Protein AF-A0A7R9DSN2-F1 (afdb_monomer_lite)

Secondary structure (DSSP, 8-state):
-B--PPPTTS-EEEEEE------------SS--SEE--SSSEEEEES--TT---EE-S--TT--EEEE--GGGT----EEEEE---TT-TTSTT-SS--------EEEEPPPPTT------SSS----TTGGGPPPTTEEEEE-SSS-----TTBTBPEETT---EEEEPPPTT-S--

InterPro domains:
  IPR058698 CUB domain, metazoa [PF26080] (136-178)

Radius of gyration: 19.01 Å; chains: 1; bounding box: 57×42×49 Å

Organism: Timema poppense (NCBI:txid170557)

Sequence (178 aa):
MALWTPSPGSGECQRRHPTISAPSTLDDAEYTPISAECQADKFTVGSAMSRGTLALCGVNTGQHMYVPVNSTMGVSSISLNLQLGDASDATYLGGASGASWRIKITQLECGVERNYTLLPSPGGNLNYRDTDKIAPPGCVQYYSSRHGTYSSFNYGGLYLSDLDYAICFKRDPDACSI

Foldseek 3Di:
DDWDFDDPPFQFWKKKKQFWAAADDDDDDDDPPLADEDDFWWKWKPDFAPQDIDIAHAGQGRFMWMGTADVVVVRRTMDIDTGHGDLPPPVPPCNDDDTDTDIDMDTQHDDPPPPDPDDDDPDDDPPRVCNLVDDPPQATAEAEDPDDDDDAGNPVDRHHPPDDGDYYYDDDPPDPDD

pLDDT: mean 70.12, std 18.16, range [26.89, 93.38]

Structure (mmCIF, N/CA/C/O backbone):
data_AF-A0A7R9DSN2-F1
#
_entry.id   AF-A0A7R9DSN2-F1
#
loop_
_atom_site.group_PDB
_atom_site.id
_atom_site.type_symbol
_atom_site.label_atom_id
_atom_site.label_alt_id
_atom_site.label_comp_id
_atom_site.label_asym_id
_atom_site.label_entity_id
_atom_site.label_seq_id
_atom_site.pdbx_PDB_ins_code
_atom_site.Cartn_x
_atom_site.Cartn_y
_atom_site.Cartn_z
_atom_site.occupancy
_atom_site.B_iso_or_equiv
_atom_site.auth_seq_id
_atom_site.auth_comp_id
_atom_site.auth_asym_id
_atom_site.auth_atom_id
_atom_site.pdbx_PDB_model_num
ATOM 1 N N . MET A 1 1 ? 1.476 15.937 -8.585 1.00 26.89 1 MET A N 1
ATOM 2 C CA . MET A 1 1 ? 1.112 16.035 -7.154 1.00 26.89 1 MET A CA 1
ATOM 3 C C . MET A 1 1 ? -0.406 16.080 -7.068 1.00 26.89 1 MET A C 1
ATOM 5 O O . MET A 1 1 ? -0.989 17.064 -7.496 1.00 26.89 1 MET A O 1
ATOM 9 N N . ALA A 1 2 ? -1.048 14.996 -6.633 1.00 32.25 2 ALA A N 1
ATOM 10 C CA . ALA A 1 2 ? -2.494 14.971 -6.421 1.00 32.25 2 ALA A CA 1
ATOM 11 C C . ALA A 1 2 ? -2.747 15.162 -4.922 1.00 32.25 2 ALA A C 1
ATOM 13 O O . ALA A 1 2 ? -2.486 14.261 -4.130 1.00 32.25 2 ALA A O 1
ATOM 14 N N . LEU A 1 3 ? -3.172 16.362 -4.534 1.00 31.58 3 LEU A N 1
ATOM 15 C CA . LEU A 1 3 ? -3.586 16.670 -3.168 1.00 31.58 3 LEU A CA 1
ATOM 16 C C . LEU A 1 3 ? -5.086 16.410 -3.077 1.00 31.58 3 LEU A C 1
ATOM 18 O O . LEU A 1 3 ? -5.858 16.987 -3.839 1.00 31.58 3 LEU A O 1
ATOM 22 N N . TRP A 1 4 ? -5.497 15.529 -2.170 1.00 43.34 4 TRP A N 1
ATOM 23 C CA . TRP A 1 4 ? -6.909 15.309 -1.877 1.00 43.34 4 TRP A CA 1
ATOM 24 C C . TRP A 1 4 ? -7.197 15.726 -0.440 1.00 43.34 4 TRP A C 1
ATOM 26 O O . TRP A 1 4 ? -6.533 15.267 0.491 1.00 43.34 4 TRP A O 1
ATOM 36 N N . THR A 1 5 ? -8.185 16.597 -0.273 1.00 41.03 5 THR A N 1
ATOM 37 C CA . THR A 1 5 ? -8.634 17.113 1.021 1.00 41.03 5 THR A CA 1
ATOM 38 C C . THR A 1 5 ? -9.808 16.277 1.537 1.00 41.03 5 THR A C 1
ATOM 40 O O . THR A 1 5 ? -10.766 16.092 0.783 1.00 41.03 5 THR A O 1
ATOM 43 N N . PRO A 1 6 ? -9.777 15.788 2.788 1.00 42.34 6 PRO A N 1
ATOM 44 C CA . PRO A 1 6 ? -10.899 15.072 3.386 1.00 42.34 6 PRO A CA 1
ATOM 45 C C . PRO A 1 6 ? -12.109 15.977 3.574 1.00 42.34 6 PRO A C 1
ATOM 47 O O . PRO A 1 6 ? -11.986 17.201 3.687 1.00 42.34 6 PRO A O 1
ATOM 50 N N . SER A 1 7 ? -13.287 15.356 3.629 1.00 42.56 7 SER A N 1
ATOM 51 C CA . SER A 1 7 ? -14.505 16.063 4.007 1.00 42.56 7 SER A CA 1
ATOM 52 C C . SER A 1 7 ? -14.420 16.426 5.498 1.00 42.56 7 SER A C 1
ATOM 54 O O . SER A 1 7 ? -14.083 15.561 6.312 1.00 42.56 7 SER A O 1
ATOM 56 N N . PRO A 1 8 ? -14.678 17.680 5.903 1.00 39.44 8 PRO A N 1
ATOM 57 C CA . PRO A 1 8 ? -14.680 18.029 7.316 1.00 39.44 8 PRO A CA 1
ATOM 58 C C . PRO A 1 8 ? -15.868 17.333 7.997 1.00 39.44 8 PRO A C 1
ATOM 60 O O . PRO A 1 8 ? -17.016 17.660 7.707 1.00 39.44 8 PRO A O 1
ATOM 63 N N . GLY A 1 9 ? -15.600 16.381 8.897 1.00 49.41 9 GLY A N 1
ATOM 64 C CA . GLY A 1 9 ? -16.621 15.750 9.748 1.00 49.41 9 GLY A CA 1
ATOM 65 C C . GLY A 1 9 ? -16.778 14.229 9.628 1.00 49.41 9 GLY A C 1
ATOM 66 O O . GLY A 1 9 ? -17.528 13.656 10.415 1.00 49.41 9 GLY A O 1
ATOM 67 N N . SER A 1 10 ? -16.074 13.553 8.715 1.00 50.06 10 SER A N 1
ATOM 68 C CA . SER A 1 10 ? -16.039 12.084 8.643 1.00 50.06 10 SER A CA 1
ATOM 69 C C . SER A 1 10 ? -14.884 11.525 9.486 1.00 50.06 10 SER A C 1
ATOM 71 O O . SER A 1 10 ? -13.738 11.941 9.361 1.00 50.06 10 SER A O 1
ATOM 73 N N . GLY A 1 11 ? -15.169 10.574 10.375 1.00 53.66 11 GLY A N 1
ATOM 74 C CA . GLY A 1 11 ? -14.214 9.981 11.324 1.00 53.66 11 GLY A CA 1
ATOM 75 C C . GLY A 1 11 ? -13.201 8.972 10.753 1.00 53.66 11 GLY A C 1
ATOM 76 O O . GLY A 1 11 ? -12.820 8.057 11.453 1.00 53.66 11 GLY A O 1
ATOM 77 N N . GLU A 1 12 ? -12.822 9.035 9.484 1.00 49.53 12 GLU A N 1
ATOM 78 C CA . GLU A 1 12 ? -11.420 9.173 9.053 1.00 49.53 12 GLU A CA 1
ATOM 79 C C . GLU A 1 12 ? -10.225 8.383 9.671 1.00 49.53 12 GLU A C 1
ATOM 81 O O . GLU A 1 12 ? -9.279 9.103 9.986 1.00 49.53 12 GLU A O 1
ATOM 86 N N . CYS A 1 13 ? -10.127 7.036 9.819 1.00 51.78 13 CYS A N 1
ATOM 87 C CA . CYS A 1 13 ? -8.849 6.408 10.301 1.00 51.78 13 CYS A CA 1
ATOM 88 C C . CYS A 1 13 ? -8.024 5.538 9.368 1.00 51.78 13 CYS A C 1
ATOM 90 O O . CYS A 1 13 ? -6.870 5.249 9.698 1.00 51.78 13 CYS A O 1
ATOM 92 N N . GLN A 1 14 ? -8.532 5.068 8.239 1.00 41.31 14 GLN A N 1
ATOM 93 C CA . GLN A 1 14 ? -7.710 4.215 7.389 1.00 41.31 14 GLN A CA 1
ATOM 94 C C . GLN A 1 14 ? -8.072 4.366 5.924 1.00 41.31 14 GLN A C 1
ATOM 96 O O . GLN A 1 14 ? -9.215 4.629 5.568 1.00 41.31 14 GLN A O 1
ATOM 101 N N . ARG A 1 15 ? -7.092 4.195 5.040 1.00 52.25 15 ARG A N 1
ATOM 102 C CA . ARG A 1 15 ? -7.341 4.086 3.601 1.00 52.25 15 ARG A CA 1
ATOM 103 C C . ARG A 1 15 ? -6.869 2.751 3.087 1.00 52.25 15 ARG A C 1
ATOM 105 O O . ARG A 1 15 ? -5.736 2.362 3.346 1.00 52.25 15 ARG A O 1
ATOM 112 N N . ARG A 1 16 ? -7.730 2.080 2.326 1.00 44.69 16 ARG A N 1
ATOM 113 C CA . ARG A 1 16 ? -7.395 0.866 1.584 1.00 44.69 16 ARG A CA 1
ATOM 114 C C . ARG A 1 16 ? -7.162 1.229 0.121 1.00 44.69 16 ARG A C 1
ATOM 116 O O . ARG A 1 16 ? -8.068 1.747 -0.533 1.00 44.69 16 ARG A O 1
ATOM 123 N N . HIS A 1 17 ? -5.981 0.920 -0.402 1.00 50.56 17 HIS A N 1
ATOM 124 C CA . HIS A 1 17 ? -5.638 1.066 -1.819 1.00 50.56 17 HIS A CA 1
ATOM 125 C C . HIS A 1 17 ? -5.730 -0.293 -2.515 1.00 50.56 17 HIS A C 1
ATOM 127 O O . HIS A 1 17 ? -4.832 -1.089 -2.313 1.00 50.56 17 HIS A O 1
ATOM 133 N N . PRO A 1 18 ? -6.775 -0.618 -3.294 1.00 42.44 18 PRO A N 1
ATOM 134 C CA . PRO A 1 18 ? -7.039 -1.978 -3.773 1.00 42.44 18 PRO A CA 1
ATOM 135 C C . PRO A 1 18 ? -6.195 -2.466 -4.954 1.00 42.44 18 PRO A C 1
ATOM 137 O O . PRO A 1 18 ? -6.431 -3.582 -5.411 1.00 42.44 18 PRO A O 1
ATOM 140 N N . THR A 1 19 ? -5.320 -1.646 -5.539 1.00 40.47 19 THR A N 1
ATOM 141 C CA . THR A 1 19 ? -4.503 -2.057 -6.691 1.00 40.47 19 THR A CA 1
ATOM 142 C C . THR A 1 19 ? -3.313 -1.108 -6.823 1.00 40.47 19 THR A C 1
ATOM 144 O O . THR A 1 19 ? -3.495 0.107 -6.872 1.00 40.47 19 THR A O 1
ATOM 147 N N . ILE A 1 20 ? -2.101 -1.654 -6.853 1.00 44.44 20 ILE A N 1
ATOM 148 C CA . ILE A 1 20 ? -0.861 -0.930 -7.157 1.00 44.44 20 ILE A CA 1
ATOM 149 C C . ILE A 1 20 ? -0.240 -1.699 -8.313 1.00 44.44 20 ILE A C 1
ATOM 151 O O . ILE A 1 20 ? -0.175 -2.909 -8.251 1.00 44.44 20 ILE A O 1
ATOM 155 N N . SER A 1 21 ? 0.165 -1.072 -9.401 1.00 37.66 21 SER A N 1
ATOM 156 C CA . SER A 1 21 ? 0.876 -1.766 -10.477 1.00 37.66 21 SER A CA 1
ATOM 157 C C . SER A 1 21 ? 2.017 -0.867 -10.902 1.00 37.66 21 SER A C 1
ATOM 159 O O . SER A 1 21 ? 1.765 0.285 -11.237 1.00 37.66 21 SER A O 1
ATOM 161 N N . ALA A 1 22 ? 3.245 -1.369 -10.837 1.00 42.97 22 ALA A N 1
ATOM 162 C CA . ALA A 1 22 ? 4.433 -0.699 -11.343 1.00 42.97 22 ALA A CA 1
ATOM 163 C 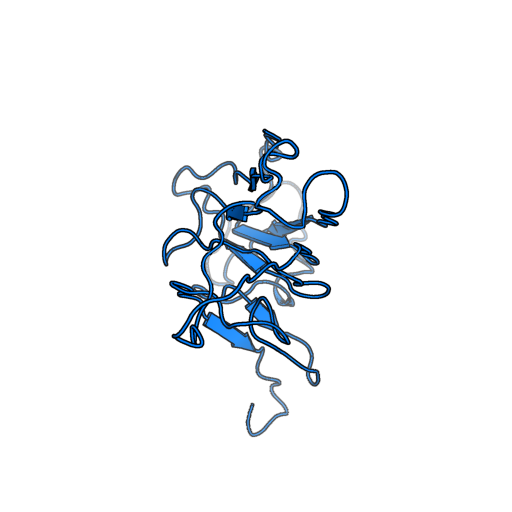C . ALA A 1 22 ? 5.189 -1.673 -12.278 1.00 42.97 22 ALA A C 1
ATOM 165 O O . ALA A 1 22 ? 4.840 -2.855 -12.343 1.00 42.97 22 ALA A O 1
ATOM 166 N N . PRO A 1 23 ? 6.170 -1.215 -13.062 1.00 38.81 23 PRO A N 1
ATOM 167 C CA . PRO A 1 23 ? 7.000 -2.088 -13.891 1.00 38.81 23 PRO A CA 1
ATOM 168 C C . PRO A 1 23 ? 8.326 -2.445 -13.199 1.00 38.81 23 PRO A C 1
ATOM 170 O O . PRO A 1 23 ? 8.755 -1.768 -12.263 1.00 38.81 23 PRO A O 1
ATOM 173 N N . SER A 1 24 ? 8.949 -3.544 -13.631 1.00 46.78 24 SER A N 1
ATOM 174 C CA . SER A 1 24 ? 10.233 -4.058 -13.129 1.00 46.78 24 SER A CA 1
ATOM 175 C C . SER A 1 24 ? 11.304 -3.993 -14.219 1.00 46.78 24 SER A C 1
ATOM 177 O O . SER A 1 24 ? 11.036 -4.454 -15.327 1.00 46.78 24 SER A O 1
ATOM 179 N N . THR A 1 25 ? 12.515 -3.528 -13.898 1.00 50.28 25 THR A N 1
ATOM 180 C CA . THR A 1 25 ? 13.714 -3.700 -14.743 1.00 50.28 25 THR A CA 1
ATOM 181 C C . THR A 1 25 ? 14.914 -4.088 -13.883 1.00 50.28 25 THR A C 1
ATOM 183 O O . THR A 1 25 ? 15.130 -3.494 -12.828 1.00 50.28 25 THR A O 1
ATOM 186 N N . LEU A 1 26 ? 15.687 -5.073 -14.340 1.00 50.97 26 LEU A N 1
ATOM 187 C CA . LEU A 1 26 ? 17.001 -5.437 -13.809 1.00 50.97 26 LEU A CA 1
ATOM 188 C C . LEU A 1 26 ? 17.907 -5.712 -15.006 1.00 50.97 26 LEU A C 1
ATOM 190 O O . LEU A 1 26 ? 17.553 -6.564 -15.816 1.00 50.97 26 LEU A O 1
ATOM 194 N N . ASP A 1 27 ? 19.031 -5.000 -15.086 1.00 51.19 27 ASP A N 1
ATOM 195 C CA . ASP A 1 27 ? 20.097 -5.233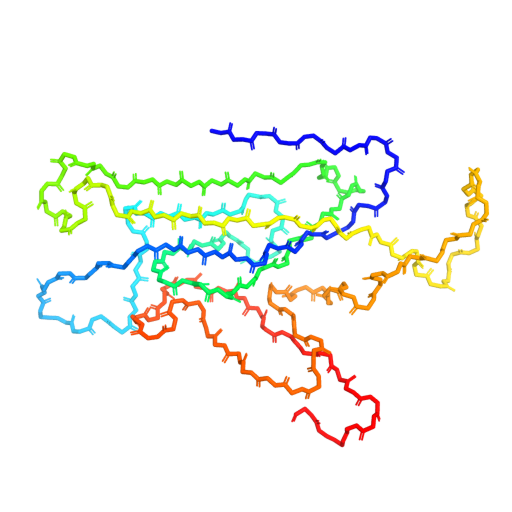 -16.064 1.00 51.19 27 ASP A CA 1
ATOM 196 C C . ASP A 1 27 ? 21.389 -5.699 -15.370 1.00 51.19 27 ASP A C 1
ATOM 198 O O . ASP A 1 27 ? 21.622 -5.448 -14.184 1.00 51.19 27 ASP A O 1
ATOM 202 N N . ASP A 1 28 ? 22.180 -6.436 -16.147 1.00 60.03 28 ASP A N 1
ATOM 203 C CA . ASP A 1 28 ? 23.251 -7.366 -15.786 1.00 60.03 28 ASP A CA 1
ATOM 204 C C . ASP A 1 28 ? 24.553 -6.755 -15.222 1.00 60.03 28 ASP A C 1
ATOM 206 O O . ASP A 1 28 ? 25.105 -5.821 -15.800 1.00 60.03 28 ASP A O 1
ATOM 210 N N . ALA A 1 29 ? 25.115 -7.385 -14.173 1.00 43.25 29 ALA A N 1
ATOM 211 C CA . ALA A 1 29 ? 26.522 -7.834 -14.080 1.00 43.25 29 ALA A CA 1
ATOM 212 C C . ALA A 1 29 ? 26.839 -8.474 -12.703 1.00 43.25 29 ALA A C 1
ATOM 214 O O . ALA A 1 29 ? 26.720 -7.839 -11.662 1.00 43.25 29 ALA A O 1
ATOM 215 N N . GLU A 1 30 ? 27.279 -9.738 -12.719 1.00 52.94 30 GLU A N 1
ATOM 216 C CA . GLU A 1 30 ? 28.183 -10.393 -11.744 1.00 52.94 30 GLU A CA 1
ATOM 217 C C . GLU A 1 30 ? 27.946 -10.198 -10.226 1.00 52.94 30 GLU A C 1
ATOM 219 O O . GLU A 1 30 ? 28.866 -10.141 -9.419 1.00 52.94 30 GLU A O 1
ATOM 224 N N . TYR A 1 31 ? 26.684 -10.183 -9.820 1.00 46.25 31 TYR A N 1
ATOM 225 C CA . TYR A 1 31 ? 26.170 -10.621 -8.520 1.00 46.25 31 TYR A CA 1
ATOM 226 C C . TYR A 1 31 ? 24.674 -10.751 -8.760 1.00 46.25 31 TYR A C 1
ATOM 228 O O . TYR A 1 31 ? 24.058 -9.748 -9.091 1.00 46.25 31 TYR A O 1
ATOM 236 N N . THR A 1 32 ? 24.070 -11.942 -8.692 1.00 52.78 32 THR A N 1
ATOM 237 C CA . THR A 1 32 ? 22.602 -12.022 -8.783 1.00 52.78 32 THR A CA 1
ATOM 238 C C . THR A 1 32 ? 22.055 -11.293 -7.561 1.00 52.78 32 THR A C 1
ATOM 240 O O . THR A 1 32 ? 22.182 -11.835 -6.455 1.00 52.78 32 THR A O 1
ATOM 243 N N . PRO A 1 33 ? 21.519 -10.070 -7.698 1.00 57.97 33 PRO A N 1
ATOM 244 C CA . PRO A 1 33 ? 21.097 -9.340 -6.529 1.00 57.97 33 PRO A CA 1
ATOM 245 C C . PRO A 1 33 ? 19.892 -10.093 -5.973 1.00 57.97 33 PRO A C 1
ATOM 247 O O . PRO A 1 33 ? 18.920 -10.362 -6.673 1.00 57.97 33 PRO A O 1
ATOM 250 N N . ILE A 1 34 ? 19.988 -10.523 -4.718 1.00 65.31 34 ILE A N 1
ATOM 251 C CA . ILE A 1 34 ? 18.889 -11.223 -4.040 1.00 65.31 34 ILE A CA 1
ATOM 252 C C . ILE A 1 34 ? 17.729 -10.270 -3.716 1.00 65.31 34 ILE A C 1
ATOM 254 O O . ILE A 1 34 ? 16.642 -10.726 -3.357 1.00 65.31 34 ILE A O 1
ATOM 258 N N . SER A 1 35 ? 17.953 -8.958 -3.863 1.00 72.25 35 SER A N 1
ATOM 259 C CA . SER A 1 35 ? 16.950 -7.915 -3.704 1.00 72.25 35 SER A CA 1
ATOM 260 C C . SER A 1 35 ? 17.130 -6.754 -4.691 1.00 72.25 35 SER A C 1
ATOM 262 O O . SER A 1 35 ? 18.224 -6.511 -5.189 1.00 72.25 35 SER A O 1
ATOM 264 N N . ALA A 1 36 ? 16.043 -6.042 -4.987 1.00 80.81 36 ALA A N 1
ATOM 265 C CA . ALA A 1 36 ? 15.989 -4.923 -5.922 1.00 80.81 36 ALA A CA 1
ATOM 266 C C . ALA A 1 36 ? 15.588 -3.616 -5.227 1.00 80.81 36 ALA A C 1
ATOM 268 O O . ALA A 1 36 ? 14.764 -3.608 -4.316 1.00 80.81 36 ALA A O 1
ATOM 269 N N . GLU A 1 37 ? 16.110 -2.491 -5.707 1.00 84.00 37 GLU A N 1
ATOM 270 C CA . GLU A 1 37 ? 15.722 -1.154 -5.255 1.00 84.00 37 GLU A CA 1
ATOM 271 C C . GLU A 1 37 ? 14.993 -0.389 -6.362 1.00 84.00 37 GLU A C 1
ATOM 273 O O . GLU A 1 37 ? 15.310 -0.506 -7.544 1.00 84.00 37 GLU A O 1
ATOM 278 N N . CYS A 1 38 ? 14.020 0.435 -5.977 1.00 84.00 38 CYS A N 1
ATOM 279 C CA . CYS A 1 38 ? 13.243 1.236 -6.920 1.00 84.00 38 CYS A CA 1
ATOM 280 C C . CYS A 1 38 ? 13.989 2.528 -7.284 1.00 84.00 38 CYS A C 1
ATOM 282 O O . CYS A 1 38 ? 13.852 3.533 -6.580 1.00 84.00 38 CYS A O 1
ATOM 284 N N . GLN A 1 39 ? 14.776 2.485 -8.362 1.00 80.94 39 GLN A N 1
ATOM 285 C CA . GLN A 1 39 ? 15.641 3.593 -8.798 1.00 80.94 39 GLN A CA 1
ATOM 286 C C . GLN A 1 39 ? 14.957 4.571 -9.777 1.00 80.94 39 GLN A C 1
ATOM 288 O O . GLN A 1 39 ? 15.127 5.780 -9.643 1.00 80.94 39 GLN A O 1
ATOM 293 N N . ALA A 1 40 ? 14.136 4.075 -10.712 1.00 77.75 40 ALA A N 1
ATOM 294 C CA . ALA A 1 40 ? 13.379 4.906 -11.660 1.00 77.75 40 ALA A CA 1
ATOM 295 C C . ALA A 1 40 ? 11.912 5.064 -11.259 1.00 77.75 40 ALA A C 1
ATOM 297 O O . ALA A 1 40 ? 11.512 6.077 -10.684 1.00 77.75 40 ALA A O 1
ATOM 298 N N . ASP A 1 41 ? 11.108 4.046 -11.572 1.00 81.38 41 ASP A N 1
ATOM 299 C CA . ASP A 1 41 ? 9.683 4.052 -11.291 1.00 81.38 41 ASP A CA 1
ATOM 300 C C . ASP A 1 41 ? 9.468 3.696 -9.828 1.00 81.38 41 ASP A C 1
ATOM 302 O O . ASP A 1 41 ? 9.872 2.627 -9.372 1.00 81.38 41 ASP A O 1
ATOM 306 N N . LYS A 1 42 ? 8.841 4.594 -9.073 1.00 84.19 42 LYS A N 1
ATOM 307 C CA . LYS A 1 42 ? 8.695 4.448 -7.627 1.00 84.19 42 LYS A CA 1
ATOM 308 C C . LYS A 1 42 ? 7.375 5.025 -7.153 1.00 84.19 42 LYS A C 1
ATOM 310 O O . LYS A 1 42 ? 7.063 6.192 -7.362 1.00 84.19 42 LYS A O 1
ATOM 315 N N . PHE A 1 43 ? 6.612 4.201 -6.450 1.00 88.50 43 PHE A N 1
ATOM 316 C CA . PHE A 1 43 ? 5.432 4.612 -5.710 1.00 88.50 43 PHE A CA 1
ATOM 317 C C . PHE A 1 43 ? 5.736 4.663 -4.222 1.00 88.50 43 PHE A C 1
ATOM 319 O O . PHE A 1 43 ? 6.229 3.696 -3.645 1.00 88.50 43 PHE A O 1
ATOM 326 N N . THR A 1 44 ? 5.426 5.792 -3.595 1.00 88.81 44 THR A N 1
ATOM 327 C CA . THR A 1 44 ? 5.563 5.989 -2.152 1.00 88.81 44 THR A CA 1
ATOM 328 C C . THR A 1 44 ? 4.326 6.659 -1.574 1.00 88.81 44 THR A C 1
ATOM 330 O O . THR A 1 44 ? 3.629 7.431 -2.241 1.00 88.81 44 THR A O 1
ATOM 333 N N . VAL A 1 45 ? 4.062 6.368 -0.302 1.00 84.75 45 VAL A N 1
ATOM 334 C CA . VAL A 1 45 ? 2.973 6.978 0.464 1.00 84.75 45 VAL A CA 1
ATOM 335 C C . VAL A 1 45 ? 3.554 7.793 1.612 1.00 84.75 45 VAL A C 1
ATOM 337 O O . VAL A 1 45 ? 4.295 7.276 2.445 1.00 84.75 45 VAL A O 1
ATOM 340 N N . GLY A 1 46 ? 3.230 9.082 1.640 1.00 71.88 46 GLY A N 1
ATOM 341 C CA . GLY A 1 46 ? 3.714 10.040 2.625 1.00 71.88 46 GLY A CA 1
ATOM 342 C C . GLY A 1 46 ? 2.922 10.041 3.937 1.00 71.88 46 GLY A C 1
ATOM 343 O O . GLY A 1 46 ? 1.709 9.838 3.948 1.00 71.88 46 GLY A O 1
ATOM 344 N N . SER A 1 47 ? 3.655 10.325 5.021 1.00 56.75 47 SER A N 1
ATOM 345 C CA . SER A 1 47 ? 3.210 10.807 6.345 1.00 56.75 47 SER A CA 1
ATOM 346 C C . SER A 1 47 ? 2.241 9.957 7.177 1.00 56.75 47 SER A C 1
ATOM 348 O O . SER A 1 47 ? 1.595 10.498 8.071 1.00 56.75 47 SER A O 1
ATOM 350 N N . ALA A 1 48 ? 2.146 8.648 6.947 1.00 53.50 48 ALA A N 1
ATOM 351 C CA . ALA A 1 48 ? 1.185 7.823 7.685 1.00 53.50 48 ALA A CA 1
ATOM 352 C C . ALA A 1 48 ? 1.662 6.415 8.070 1.00 53.50 48 ALA A C 1
ATOM 354 O O . ALA A 1 48 ? 1.005 5.748 8.858 1.00 53.50 48 ALA A O 1
ATOM 355 N N . MET A 1 49 ? 2.790 5.921 7.562 1.00 61.28 49 MET A N 1
ATOM 356 C CA . MET A 1 49 ? 3.240 4.568 7.902 1.00 61.28 49 MET A CA 1
ATOM 357 C C . MET A 1 49 ? 4.149 4.598 9.136 1.00 61.28 49 MET A C 1
ATOM 359 O O . MET A 1 49 ? 5.201 5.229 9.127 1.00 61.28 49 MET A O 1
ATOM 363 N N . SER A 1 50 ? 3.760 3.893 10.205 1.00 55.38 50 SER A N 1
ATOM 364 C CA . SER A 1 50 ? 4.519 3.825 11.469 1.00 55.38 50 SER A CA 1
ATOM 365 C C . SER A 1 50 ? 5.898 3.158 11.347 1.00 55.38 50 SER A C 1
ATOM 367 O O . SER A 1 50 ? 6.670 3.204 12.298 1.00 55.38 50 SER A O 1
ATOM 369 N N . ARG A 1 51 ? 6.197 2.527 10.204 1.00 64.50 51 ARG A N 1
ATOM 370 C CA . ARG A 1 51 ? 7.409 1.731 9.935 1.00 64.50 51 ARG A CA 1
ATOM 371 C C . ARG A 1 51 ? 8.313 2.330 8.844 1.00 64.50 51 ARG A C 1
ATOM 373 O O . ARG A 1 51 ? 9.172 1.649 8.307 1.00 64.50 51 ARG A O 1
ATOM 380 N N . GLY A 1 52 ? 8.135 3.615 8.520 1.00 65.69 52 GLY A N 1
ATOM 381 C CA . GLY A 1 52 ? 8.917 4.308 7.489 1.00 65.69 52 GLY A CA 1
ATOM 382 C C . GLY A 1 52 ? 8.225 4.366 6.124 1.00 65.69 52 GLY A C 1
ATOM 383 O O . GLY A 1 52 ? 7.046 4.041 5.988 1.00 65.69 52 GLY A O 1
ATOM 384 N N . THR A 1 53 ? 8.946 4.847 5.109 1.00 71.81 53 THR A N 1
ATOM 385 C CA . THR A 1 53 ? 8.409 5.034 3.752 1.00 71.81 53 THR A CA 1
ATOM 386 C C . THR A 1 53 ? 8.587 3.762 2.929 1.00 71.81 53 THR A C 1
ATOM 388 O O . THR A 1 53 ? 9.696 3.437 2.523 1.00 71.81 53 THR A O 1
ATOM 391 N N . LEU A 1 54 ? 7.483 3.083 2.620 1.00 83.31 54 LEU A N 1
ATOM 392 C CA . LEU A 1 54 ? 7.460 1.954 1.693 1.00 83.31 54 LEU A CA 1
ATOM 393 C C . LEU A 1 54 ? 7.606 2.453 0.248 1.00 83.31 54 LEU A C 1
ATOM 395 O O . LEU A 1 54 ? 6.748 3.193 -0.242 1.00 83.31 54 LEU A O 1
ATOM 399 N N . ALA A 1 55 ? 8.683 2.046 -0.423 1.00 87.81 55 ALA A N 1
ATOM 400 C CA . ALA A 1 55 ? 8.923 2.305 -1.837 1.00 87.81 55 ALA A CA 1
ATOM 401 C C . ALA A 1 55 ? 8.561 1.071 -2.665 1.00 87.81 55 ALA A C 1
ATOM 403 O O . ALA A 1 55 ? 9.146 0.009 -2.481 1.00 87.81 55 ALA A O 1
ATOM 404 N N . LEU A 1 56 ? 7.596 1.211 -3.571 1.00 89.56 56 LEU A N 1
ATOM 405 C CA . LEU A 1 56 ? 7.122 0.120 -4.415 1.00 89.56 56 LEU A CA 1
ATOM 406 C C . LEU A 1 56 ? 7.421 0.387 -5.888 1.00 89.56 56 LEU A C 1
ATOM 408 O O . LEU A 1 56 ? 7.151 1.466 -6.411 1.00 89.56 56 LEU A O 1
ATOM 412 N N . CYS A 1 57 ? 7.913 -0.645 -6.553 1.00 87.12 57 CYS A N 1
ATOM 413 C CA . CYS A 1 57 ? 8.097 -0.748 -7.992 1.00 87.12 57 CYS A CA 1
ATOM 414 C C . CYS A 1 57 ? 7.808 -2.196 -8.407 1.00 87.12 57 CYS A C 1
ATOM 416 O O . CYS A 1 57 ? 7.486 -3.037 -7.559 1.00 87.12 57 CYS A O 1
ATOM 418 N N . GLY A 1 58 ? 7.849 -2.493 -9.702 1.00 85.12 58 GLY A N 1
ATOM 419 C CA . GLY A 1 58 ? 7.500 -3.819 -10.192 1.00 85.12 58 GLY A CA 1
ATOM 420 C C . GLY A 1 58 ? 6.010 -4.162 -10.115 1.00 85.12 58 GLY A C 1
ATOM 421 O O . GLY A 1 58 ? 5.152 -3.365 -9.710 1.00 85.12 58 GLY A O 1
ATOM 422 N N . VAL A 1 59 ? 5.664 -5.367 -10.556 1.00 87.12 59 VAL A N 1
ATOM 423 C CA . VAL A 1 59 ? 4.268 -5.733 -10.812 1.00 87.12 59 VAL A CA 1
ATOM 424 C C . VAL A 1 59 ? 3.568 -6.076 -9.501 1.00 87.12 59 VAL A C 1
ATOM 426 O O . VAL A 1 59 ? 3.835 -7.092 -8.872 1.00 87.12 59 VAL A O 1
ATOM 429 N N . ASN A 1 60 ? 2.629 -5.222 -9.096 1.00 90.19 60 ASN A N 1
ATOM 430 C CA . ASN A 1 60 ? 1.892 -5.352 -7.835 1.00 90.19 60 ASN A CA 1
ATOM 431 C C . ASN A 1 60 ? 0.379 -5.557 -8.048 1.00 90.19 60 ASN A C 1
ATOM 433 O O . ASN A 1 60 ? -0.425 -5.365 -7.135 1.00 90.19 60 ASN A O 1
ATOM 437 N N . THR A 1 61 ? -0.043 -5.893 -9.271 1.00 89.75 61 THR A N 1
ATOM 438 C CA . THR A 1 61 ? -1.464 -5.987 -9.633 1.00 89.75 61 THR A CA 1
ATOM 439 C C . THR A 1 61 ? -2.220 -6.904 -8.669 1.00 89.75 61 THR A C 1
ATOM 441 O O . THR A 1 61 ? -1.806 -8.030 -8.415 1.00 89.75 61 THR A O 1
ATOM 444 N N . GLY A 1 62 ? -3.346 -6.421 -8.136 1.00 89.38 62 GLY A N 1
ATOM 445 C CA . GLY A 1 62 ? -4.162 -7.149 -7.157 1.00 89.38 62 GLY A CA 1
ATOM 446 C C . GLY A 1 62 ? -3.707 -6.997 -5.701 1.00 89.38 62 GLY A C 1
ATOM 447 O O . GLY A 1 62 ? -4.455 -7.382 -4.806 1.00 89.38 62 GLY A O 1
ATOM 448 N N . GLN A 1 63 ? -2.544 -6.388 -5.454 1.00 92.38 63 GLN A N 1
ATOM 449 C CA . GLN A 1 63 ? -2.087 -6.049 -4.108 1.00 92.38 63 GLN A CA 1
ATOM 450 C C . GLN A 1 63 ? -2.819 -4.827 -3.561 1.00 92.38 63 GLN A C 1
ATOM 452 O O . GLN A 1 63 ? -3.256 -3.943 -4.310 1.00 92.38 63 GLN A O 1
ATOM 457 N N . HIS A 1 64 ? -2.889 -4.744 -2.233 1.00 92.19 64 HIS A N 1
ATOM 458 C CA . HIS A 1 64 ? -3.425 -3.583 -1.537 1.00 92.19 64 HIS A CA 1
ATOM 459 C C . HIS A 1 64 ? -2.558 -3.127 -0.378 1.00 92.19 64 HIS A C 1
ATOM 461 O O . HIS A 1 64 ? -1.807 -3.909 0.189 1.00 92.19 64 HIS A O 1
ATOM 467 N N . MET A 1 65 ? -2.710 -1.860 0.011 1.00 90.56 65 MET A N 1
ATOM 468 C CA . MET A 1 65 ? -2.129 -1.343 1.250 1.00 90.56 65 MET A CA 1
ATOM 469 C C . MET A 1 65 ? -3.153 -0.601 2.105 1.00 90.56 65 MET A C 1
ATOM 471 O O . MET A 1 65 ? -4.094 0.003 1.582 1.00 90.56 65 MET A O 1
ATOM 475 N N . TYR A 1 66 ? -2.931 -0.649 3.412 1.00 89.06 66 TYR A N 1
ATOM 476 C CA . TYR A 1 66 ? -3.650 0.062 4.450 1.00 89.06 66 TYR A CA 1
ATOM 477 C C . TYR A 1 66 ? -2.771 1.172 5.012 1.00 89.06 66 TYR A C 1
ATOM 479 O O . TYR A 1 66 ? -1.657 0.931 5.470 1.00 89.06 66 TYR A O 1
ATOM 487 N N . VAL A 1 67 ? -3.294 2.391 4.977 1.00 86.44 67 VAL A N 1
ATOM 488 C CA . VAL A 1 67 ? -2.587 3.594 5.416 1.00 86.44 67 VAL A CA 1
ATOM 489 C C . VAL A 1 67 ? -3.386 4.208 6.563 1.00 86.44 67 VAL A C 1
ATOM 491 O O . VAL A 1 67 ? -4.528 4.612 6.324 1.00 86.44 67 VAL A O 1
ATOM 494 N N . PRO A 1 68 ? -2.860 4.238 7.801 1.00 79.62 68 PRO A N 1
ATOM 495 C CA . PRO A 1 68 ? -3.589 4.807 8.922 1.00 79.62 68 PRO A CA 1
ATOM 496 C C . PRO A 1 68 ? -3.595 6.335 8.827 1.00 79.62 68 PRO A C 1
ATOM 498 O O . PRO A 1 68 ? -2.584 6.974 8.564 1.00 79.62 68 PRO A O 1
ATOM 501 N N . VAL A 1 69 ? -4.756 6.930 9.048 1.00 77.38 69 VAL A N 1
ATOM 502 C CA . VAL A 1 69 ? -4.958 8.372 9.150 1.00 77.38 69 VAL A CA 1
ATOM 503 C C . VAL A 1 69 ? -5.316 8.640 10.599 1.00 77.38 69 VAL A C 1
ATOM 505 O O . VAL A 1 69 ? -6.175 7.974 11.160 1.00 77.38 69 VAL A O 1
ATOM 508 N N . ASN A 1 70 ? -4.638 9.576 11.249 1.00 68.31 70 ASN A N 1
ATOM 509 C CA . ASN A 1 70 ? -5.019 9.975 12.595 1.00 68.31 70 ASN A CA 1
ATOM 510 C C . ASN A 1 70 ? -5.206 11.486 12.618 1.00 68.31 70 ASN A C 1
ATOM 512 O O . ASN A 1 70 ? -4.243 12.247 12.736 1.00 68.31 70 ASN A O 1
ATOM 516 N N . SER A 1 71 ? -6.463 11.914 12.514 1.00 62.53 71 SER A N 1
ATOM 517 C CA . SER A 1 71 ? -6.844 13.324 12.598 1.00 62.53 71 SER A CA 1
ATOM 518 C C . SER A 1 71 ? -6.448 13.946 13.941 1.00 62.53 71 SER A C 1
ATOM 520 O O . SER A 1 71 ? -6.098 15.121 13.993 1.00 62.53 71 SER A O 1
ATOM 522 N N . THR A 1 72 ? -6.418 13.150 15.015 1.00 58.91 72 THR A N 1
ATOM 523 C CA . THR A 1 72 ? -5.972 13.561 16.358 1.00 58.91 72 THR A CA 1
ATOM 524 C C . THR A 1 72 ? -4.477 13.879 16.406 1.00 58.91 72 THR A C 1
ATOM 526 O O . THR A 1 72 ? -4.041 14.659 17.246 1.00 58.91 72 THR A O 1
ATOM 529 N N . MET A 1 73 ? -3.688 13.315 15.485 1.00 58.56 73 MET A N 1
ATOM 530 C CA . MET A 1 73 ? -2.265 13.626 15.304 1.00 58.56 73 MET A CA 1
ATOM 531 C C . MET A 1 73 ? -2.029 14.708 14.237 1.00 58.56 73 MET A C 1
ATOM 533 O O . MET A 1 73 ? -0.903 14.890 13.782 1.00 58.56 73 MET A O 1
ATOM 537 N N . GLY A 1 74 ? -3.082 15.411 13.802 1.00 60.19 74 GLY A N 1
ATOM 538 C CA . GLY A 1 74 ? -2.993 16.455 12.778 1.00 60.19 74 GLY A CA 1
ATOM 539 C C . GLY A 1 74 ? -2.814 15.928 11.351 1.00 60.19 74 GLY A C 1
ATOM 540 O O . GLY A 1 74 ? -2.604 16.720 10.433 1.00 60.19 74 GLY A O 1
ATOM 541 N N . VAL A 1 75 ? -2.920 14.613 11.131 1.00 65.31 75 VAL A N 1
ATOM 542 C CA . VAL A 1 75 ? -2.845 14.023 9.789 1.00 65.31 75 VAL A CA 1
ATOM 543 C C . VAL A 1 75 ? -4.214 14.147 9.131 1.00 65.31 75 VAL A C 1
ATOM 545 O O . VAL A 1 75 ? -5.101 13.325 9.340 1.00 65.31 75 VAL A O 1
ATOM 548 N N . SER A 1 76 ? -4.390 15.205 8.343 1.00 67.31 76 SER A N 1
ATOM 549 C CA . SER A 1 76 ? -5.606 15.460 7.564 1.00 67.31 76 SER A CA 1
ATOM 550 C C . SER A 1 76 ? -5.466 15.065 6.095 1.00 67.31 76 SER A C 1
ATOM 552 O O . SER A 1 76 ? -6.431 15.118 5.351 1.00 67.31 76 SER A O 1
ATOM 554 N N . SER A 1 77 ? -4.291 14.656 5.626 1.00 73.38 77 SER A N 1
ATOM 555 C CA . SER A 1 77 ? -4.122 14.202 4.245 1.00 73.38 77 SER A CA 1
ATOM 556 C C . SER A 1 77 ? -3.032 13.147 4.147 1.00 73.38 77 SER A C 1
ATOM 558 O O . SER A 1 77 ? -2.143 13.072 4.992 1.00 73.38 77 SER A O 1
ATOM 560 N N . ILE A 1 78 ? -3.130 12.318 3.111 1.00 77.00 78 ILE A N 1
ATOM 561 C CA . ILE A 1 78 ? -2.089 11.371 2.717 1.00 77.00 78 ILE A CA 1
ATOM 562 C C . ILE A 1 78 ? -1.569 11.834 1.361 1.00 77.00 78 ILE A C 1
ATOM 564 O O . ILE A 1 78 ? -2.359 12.124 0.459 1.00 77.00 78 ILE A O 1
ATOM 568 N N . SER A 1 79 ? -0.249 11.877 1.207 1.00 82.50 79 SER A N 1
ATOM 569 C CA . SER A 1 79 ? 0.386 12.153 -0.080 1.00 82.50 79 SER A CA 1
ATOM 570 C C . SER A 1 79 ? 0.713 10.846 -0.790 1.00 82.50 79 SER A C 1
ATOM 572 O O . SER A 1 79 ? 1.332 9.961 -0.204 1.00 82.50 79 SER A O 1
ATOM 574 N N . LEU A 1 80 ? 0.313 10.725 -2.053 1.00 86.31 80 LEU A N 1
ATOM 575 C CA . LEU A 1 80 ? 0.719 9.630 -2.930 1.00 86.31 80 LEU A CA 1
ATOM 576 C C . LEU A 1 80 ? 1.720 10.189 -3.939 1.00 86.31 80 LEU A C 1
ATOM 578 O O . LEU A 1 80 ? 1.379 11.075 -4.729 1.00 86.31 80 LEU A O 1
ATOM 582 N N . ASN A 1 81 ? 2.951 9.691 -3.906 1.00 87.19 81 ASN A N 1
ATOM 583 C CA . ASN A 1 81 ? 4.006 10.114 -4.811 1.00 87.19 81 ASN A CA 1
ATOM 584 C C . ASN A 1 81 ? 4.313 8.983 -5.796 1.00 87.19 81 ASN A C 1
ATOM 586 O O . ASN A 1 81 ? 4.655 7.873 -5.399 1.00 87.19 81 ASN A O 1
ATOM 590 N N . LEU A 1 82 ? 4.121 9.287 -7.079 1.00 87.38 82 LEU A N 1
ATOM 591 C CA . LEU A 1 82 ? 4.477 8.432 -8.200 1.00 87.38 82 LEU A CA 1
ATOM 592 C C . LEU A 1 82 ? 5.617 9.139 -8.927 1.00 87.38 82 LEU A C 1
ATOM 594 O O . LEU A 1 82 ? 5.403 10.179 -9.554 1.00 87.38 82 LEU A O 1
ATOM 598 N N . GLN A 1 83 ? 6.813 8.596 -8.788 1.00 84.94 83 GLN A N 1
ATOM 599 C CA . GLN A 1 83 ? 7.991 8.977 -9.541 1.00 84.94 83 GLN A CA 1
ATOM 600 C C . GLN A 1 83 ? 8.097 8.047 -10.748 1.00 84.94 83 GLN A C 1
ATOM 602 O O . GLN A 1 83 ? 7.894 6.840 -10.618 1.00 84.94 83 GLN A O 1
ATOM 607 N N . LEU A 1 84 ? 8.370 8.632 -11.910 1.00 80.50 84 LEU A N 1
ATOM 608 C CA . LEU A 1 84 ? 8.636 7.904 -13.144 1.00 80.50 84 LEU A CA 1
ATOM 609 C C . LEU A 1 84 ? 10.104 8.107 -13.516 1.00 80.50 84 LEU A C 1
ATOM 611 O O . LEU A 1 84 ? 10.645 9.193 -13.284 1.00 80.50 84 LEU A O 1
ATOM 615 N N . GLY A 1 85 ? 10.721 7.079 -14.090 1.00 74.69 85 GLY A N 1
ATOM 616 C CA . GLY A 1 85 ? 12.051 7.167 -14.680 1.00 74.69 85 GLY A CA 1
ATOM 617 C C . GLY A 1 85 ? 12.114 8.177 -15.820 1.00 74.69 85 GLY A C 1
ATOM 618 O O . GLY A 1 85 ? 11.104 8.496 -16.456 1.00 74.69 85 GLY A O 1
ATOM 619 N N . ASP A 1 86 ? 13.317 8.681 -16.086 1.00 71.75 86 ASP A N 1
ATOM 620 C CA . ASP A 1 86 ? 13.544 9.553 -17.230 1.00 71.75 86 ASP A CA 1
ATOM 621 C C . ASP A 1 86 ? 13.404 8.743 -18.525 1.00 71.75 86 ASP A C 1
ATOM 623 O O . ASP A 1 86 ? 14.177 7.830 -18.804 1.00 71.75 86 ASP A O 1
ATOM 627 N N . ALA A 1 87 ? 12.398 9.085 -19.327 1.00 65.06 87 ALA A N 1
ATOM 628 C CA . ALA A 1 87 ? 12.136 8.430 -20.603 1.00 65.06 87 ALA A CA 1
ATOM 629 C C . ALA A 1 87 ? 13.251 8.651 -21.644 1.00 65.06 87 ALA A C 1
ATOM 631 O O . ALA A 1 87 ? 13.261 7.965 -22.665 1.00 65.06 87 ALA A O 1
ATOM 632 N N . SER A 1 88 ? 14.148 9.617 -21.414 1.00 63.59 88 SER A N 1
ATOM 633 C CA . SER A 1 88 ? 15.314 9.899 -22.255 1.00 63.59 88 SER A CA 1
ATOM 634 C C . SER A 1 88 ? 16.570 9.121 -21.851 1.00 63.59 88 SER A C 1
ATOM 636 O O . SER A 1 88 ? 17.540 9.099 -22.612 1.00 63.59 88 SER A O 1
ATOM 638 N N . ASP A 1 89 ? 16.546 8.438 -20.704 1.00 66.12 89 ASP A N 1
ATOM 639 C CA . ASP A 1 89 ? 17.625 7.557 -20.277 1.00 66.12 89 ASP A CA 1
ATOM 640 C C . ASP A 1 89 ? 17.491 6.188 -20.960 1.00 66.12 89 ASP A C 1
ATOM 642 O O . ASP A 1 89 ? 16.727 5.320 -20.543 1.00 66.12 89 ASP A O 1
ATOM 646 N N . ALA A 1 90 ? 18.246 6.001 -22.044 1.00 55.59 90 ALA A N 1
ATOM 647 C CA . ALA A 1 90 ? 18.271 4.761 -22.819 1.00 55.59 90 ALA A CA 1
ATOM 648 C C . ALA A 1 90 ? 18.907 3.571 -22.071 1.00 55.59 90 ALA A C 1
ATOM 650 O O . ALA A 1 90 ? 18.827 2.446 -22.566 1.00 55.59 90 ALA A O 1
ATOM 651 N N . THR A 1 91 ? 19.545 3.799 -20.913 1.00 56.59 91 THR A N 1
ATOM 652 C CA . THR A 1 91 ? 20.028 2.718 -20.035 1.00 56.59 91 THR A CA 1
ATOM 653 C C . THR A 1 91 ? 18.906 2.104 -19.207 1.00 56.59 91 THR A C 1
ATOM 655 O O . THR A 1 91 ? 19.011 0.959 -18.783 1.00 56.59 91 THR A O 1
ATOM 658 N N . TYR A 1 92 ? 17.784 2.812 -19.060 1.00 54.62 92 TYR A N 1
ATOM 659 C CA . TYR A 1 92 ? 16.539 2.207 -18.633 1.00 54.62 92 TYR A CA 1
ATOM 660 C C . TYR A 1 92 ? 15.866 1.569 -19.846 1.00 54.62 92 TYR A C 1
ATOM 662 O O . TYR A 1 92 ? 15.252 2.248 -20.669 1.00 54.62 92 TYR A O 1
ATOM 670 N N . LEU A 1 93 ? 15.859 0.237 -19.917 1.00 51.84 93 LEU A N 1
ATOM 671 C CA . LEU A 1 93 ? 15.070 -0.528 -20.899 1.00 51.84 93 LEU A CA 1
ATOM 672 C C . LEU A 1 93 ? 13.533 -0.396 -20.706 1.00 51.84 93 LEU A C 1
ATOM 674 O O . LEU A 1 93 ? 12.758 -1.199 -21.221 1.00 51.84 93 LEU A O 1
ATOM 678 N N . GLY A 1 94 ? 13.086 0.629 -19.969 1.00 50.28 94 GLY A N 1
ATOM 679 C CA . GLY A 1 94 ? 11.714 1.134 -19.864 1.00 50.28 94 GLY A CA 1
ATOM 680 C C . GLY A 1 94 ? 11.549 2.569 -20.396 1.00 50.28 94 GLY A C 1
ATOM 681 O O . GLY A 1 94 ? 10.542 3.213 -20.095 1.00 50.28 94 GLY A O 1
ATOM 682 N N . GLY A 1 95 ? 12.528 3.079 -21.156 1.00 47.31 95 GLY A N 1
ATOM 683 C CA . GLY A 1 95 ? 12.500 4.382 -21.817 1.00 47.31 95 GLY A CA 1
ATOM 684 C C . GLY A 1 95 ? 11.222 4.575 -22.636 1.00 47.31 95 GLY A C 1
ATOM 685 O O . GLY A 1 95 ? 11.031 3.961 -23.680 1.00 47.31 95 GLY A O 1
ATOM 686 N N . ALA A 1 96 ? 10.351 5.445 -22.123 1.00 53.31 96 ALA A N 1
ATOM 687 C CA . ALA A 1 96 ? 9.064 5.859 -22.674 1.00 53.31 96 ALA A CA 1
ATOM 688 C C . ALA A 1 96 ? 7.960 4.771 -22.757 1.00 53.31 96 ALA A C 1
ATOM 690 O O . ALA A 1 96 ? 7.943 3.922 -23.641 1.00 53.31 96 ALA A O 1
ATOM 691 N N . SER A 1 97 ? 6.910 4.944 -21.934 1.00 52.69 97 SER A N 1
ATOM 692 C CA . SER A 1 97 ? 5.502 4.532 -22.179 1.00 52.69 97 SER A CA 1
ATOM 693 C C . SER A 1 97 ? 4.959 3.161 -21.710 1.00 52.69 97 SER A C 1
ATOM 695 O O . SER A 1 97 ? 3.883 2.767 -22.154 1.00 52.69 97 SER A O 1
ATOM 697 N N . GLY A 1 98 ? 5.592 2.471 -20.748 1.00 56.81 98 GLY A N 1
ATOM 698 C CA . GLY A 1 98 ? 5.047 1.219 -20.167 1.00 56.81 98 GLY A CA 1
ATOM 699 C C . GLY A 1 98 ? 4.456 1.303 -18.747 1.00 56.81 98 GLY A C 1
ATOM 700 O O . GLY A 1 98 ? 3.603 0.489 -18.381 1.00 56.81 98 GLY A O 1
ATOM 701 N N . ALA A 1 99 ? 4.891 2.263 -17.924 1.00 67.69 99 ALA A N 1
ATOM 702 C CA . ALA A 1 99 ? 4.490 2.351 -16.519 1.00 67.69 99 ALA A CA 1
ATOM 703 C C . ALA A 1 99 ? 3.015 2.762 -16.381 1.00 67.69 99 ALA A C 1
ATOM 705 O O . ALA A 1 99 ? 2.650 3.928 -16.541 1.00 67.69 99 ALA A O 1
ATOM 706 N N . SER A 1 100 ? 2.152 1.795 -16.069 1.00 74.94 100 SER A N 1
ATOM 707 C CA . SER A 1 100 ? 0.718 2.019 -15.886 1.00 74.94 100 SER A CA 1
ATOM 708 C C . SER A 1 100 ? 0.299 1.721 -14.454 1.00 74.94 100 SER A C 1
ATOM 710 O O . SER A 1 100 ? 0.444 0.601 -13.963 1.00 74.94 100 SER A O 1
ATOM 712 N N . TRP A 1 101 ? -0.338 2.708 -13.831 1.00 78.94 101 TRP A N 1
ATOM 713 C CA . TRP A 1 101 ? -0.839 2.642 -12.466 1.00 78.94 101 TRP A CA 1
ATOM 714 C C . TRP A 1 101 ? -2.362 2.685 -12.493 1.00 78.94 101 TRP A C 1
ATOM 716 O O . TRP A 1 101 ? -2.959 3.614 -13.037 1.00 78.94 101 TRP A O 1
ATOM 726 N N . ARG A 1 102 ? -3.014 1.705 -11.872 1.00 86.12 102 ARG A N 1
ATOM 727 C CA . ARG A 1 102 ? -4.457 1.752 -11.625 1.00 86.12 102 ARG A CA 1
ATOM 728 C C . ARG A 1 102 ? -4.684 1.699 -10.130 1.00 86.12 102 ARG A C 1
ATOM 730 O O . ARG A 1 102 ? -4.637 0.621 -9.561 1.00 86.12 102 ARG A O 1
ATOM 737 N N . ILE A 1 103 ? -4.932 2.851 -9.512 1.00 87.19 103 ILE A N 1
ATOM 738 C CA . ILE A 1 103 ? -5.112 2.962 -8.062 1.00 87.19 103 ILE A CA 1
ATOM 739 C C . ILE A 1 103 ? -6.577 3.251 -7.772 1.00 87.19 103 ILE A C 1
ATOM 741 O O . ILE A 1 103 ? -7.118 4.279 -8.175 1.00 87.19 103 ILE A O 1
ATOM 745 N N . LYS A 1 104 ? -7.220 2.351 -7.031 1.00 90.44 104 LYS A N 1
ATOM 746 C CA . LYS A 1 104 ? -8.484 2.654 -6.357 1.00 90.44 104 LYS A CA 1
ATOM 747 C C . LYS A 1 104 ? -8.162 3.121 -4.935 1.00 90.44 104 LYS A C 1
ATOM 749 O O . LYS A 1 104 ? -7.148 2.732 -4.360 1.00 90.44 104 LYS A O 1
ATOM 754 N N . ILE A 1 105 ? -8.993 3.986 -4.376 1.00 87.44 105 ILE A N 1
ATOM 755 C CA . ILE A 1 105 ? -8.852 4.457 -2.997 1.00 87.44 105 ILE A CA 1
ATOM 756 C C . ILE A 1 105 ? -10.189 4.219 -2.316 1.00 87.44 105 ILE A C 1
ATOM 758 O O . ILE A 1 105 ? -11.243 4.465 -2.903 1.00 87.44 105 ILE A O 1
ATOM 762 N N . THR A 1 106 ? -10.164 3.682 -1.105 1.00 85.88 106 THR A N 1
ATOM 763 C CA . THR A 1 106 ? -11.356 3.529 -0.275 1.00 85.88 106 THR A CA 1
ATOM 764 C C . THR A 1 106 ? -11.057 4.077 1.103 1.00 85.88 106 THR A C 1
ATOM 766 O O . THR A 1 106 ? -10.100 3.657 1.753 1.00 85.88 106 THR A O 1
ATOM 769 N N . GLN A 1 107 ? -11.873 5.045 1.493 1.00 83.94 107 GLN A N 1
ATOM 770 C CA . GLN A 1 107 ? -11.944 5.579 2.837 1.00 83.94 107 GLN A CA 1
ATOM 771 C C . GLN A 1 107 ? -12.510 4.512 3.767 1.00 83.94 107 GLN A C 1
ATOM 773 O O . GLN A 1 107 ? -13.515 3.903 3.414 1.00 83.94 107 GLN A O 1
ATOM 778 N N . LEU A 1 108 ? -11.861 4.294 4.903 1.00 82.38 108 LEU A N 1
ATOM 779 C CA . LEU A 1 108 ? -12.417 3.583 6.039 1.00 82.38 108 LEU A CA 1
ATOM 780 C C . LEU A 1 108 ? -12.403 4.558 7.226 1.00 82.38 108 LEU A C 1
ATOM 782 O O . LEU A 1 108 ? -11.360 4.887 7.795 1.00 82.38 108 LEU A O 1
ATOM 786 N N . GLU A 1 109 ? -13.554 5.115 7.541 1.00 75.88 109 GLU A N 1
ATOM 787 C CA . GLU A 1 109 ? -13.861 5.730 8.815 1.00 75.88 109 GLU A CA 1
ATOM 788 C C . GLU A 1 109 ? -13.616 4.779 10.011 1.00 75.88 109 GLU A C 1
ATOM 790 O O . GLU A 1 109 ? -13.488 3.561 9.894 1.00 75.88 109 GLU A O 1
ATOM 795 N N . CYS A 1 110 ? -13.484 5.341 11.205 1.00 69.81 110 CYS A N 1
ATOM 796 C CA . CYS A 1 110 ? -13.379 4.546 12.416 1.00 69.81 110 CYS A CA 1
ATOM 797 C C . CYS A 1 110 ? -14.755 4.207 12.936 1.00 69.81 110 CYS A C 1
ATOM 799 O O . CYS A 1 110 ? -15.564 5.096 13.211 1.00 69.81 110 CYS A O 1
ATOM 801 N N . GLY A 1 111 ? -14.964 2.930 13.240 1.00 59.41 111 GLY A N 1
ATOM 802 C CA . GLY A 1 111 ? -15.870 2.612 14.329 1.00 59.41 111 GLY A CA 1
ATOM 803 C C . GLY A 1 111 ? -15.278 3.203 15.604 1.00 59.41 111 GLY A C 1
ATOM 804 O O . GLY A 1 111 ? -14.155 2.862 15.968 1.00 59.41 111 GLY A O 1
ATOM 805 N N . VAL A 1 112 ? -16.006 4.093 16.277 1.00 52.84 112 VAL A N 1
ATOM 806 C CA . VAL A 1 112 ? -15.720 4.388 17.683 1.00 52.84 112 VAL A CA 1
ATOM 807 C C . VAL A 1 112 ? -15.652 3.050 18.419 1.00 52.84 112 VAL A C 1
ATOM 809 O O . VAL A 1 112 ? -16.593 2.253 18.349 1.00 52.84 112 VAL A O 1
ATOM 812 N N . GLU A 1 113 ? -14.515 2.756 19.056 1.00 49.44 113 GLU A N 1
ATOM 813 C CA . GLU A 1 113 ? -14.400 1.578 19.909 1.00 49.44 113 GLU A CA 1
ATOM 814 C C . GLU A 1 113 ? -15.573 1.589 20.890 1.00 49.44 113 GLU A C 1
ATOM 816 O O . GLU A 1 113 ? -15.952 2.638 21.421 1.00 49.44 113 GLU A O 1
ATOM 821 N N . ARG A 1 114 ? -16.186 0.420 21.099 1.00 48.91 114 ARG A N 1
ATOM 822 C CA . ARG A 1 114 ? -17.454 0.226 21.823 1.00 48.91 114 ARG A CA 1
ATOM 823 C C . ARG A 1 114 ? -17.407 0.593 23.318 1.00 48.91 114 ARG A C 1
ATOM 825 O O . ARG A 1 114 ? -18.238 0.109 24.077 1.00 48.91 114 ARG A O 1
ATOM 832 N N . ASN A 1 115 ? -16.457 1.418 23.751 1.00 48.62 115 ASN A N 1
ATOM 833 C CA . ASN A 1 115 ? -16.249 1.788 25.143 1.00 48.62 115 ASN A CA 1
ATOM 834 C C . ASN A 1 115 ? -16.070 3.295 25.398 1.00 48.62 115 ASN A C 1
ATOM 836 O O . ASN A 1 115 ? -15.612 3.670 26.473 1.00 48.62 115 ASN A O 1
ATOM 840 N N . TYR A 1 116 ? -16.470 4.168 24.464 1.00 44.09 116 TYR A N 1
ATOM 841 C CA . TYR A 1 116 ? -16.734 5.572 24.793 1.00 44.09 116 TYR A CA 1
ATOM 842 C C . TYR A 1 116 ? -18.236 5.842 24.737 1.00 44.09 116 TYR A C 1
ATOM 844 O O . TYR A 1 116 ? -18.858 5.909 23.676 1.00 44.09 116 TYR A O 1
ATOM 852 N N . THR A 1 117 ? -18.838 5.969 25.915 1.00 46.16 117 THR A N 1
ATOM 853 C CA . THR A 1 117 ? -20.173 6.532 26.075 1.00 46.16 117 THR A CA 1
ATOM 854 C C . THR A 1 117 ? -20.211 7.934 25.464 1.00 46.16 117 THR A C 1
ATOM 856 O O . THR A 1 117 ? -19.513 8.828 25.928 1.00 46.16 117 THR A O 1
ATOM 859 N N . LEU A 1 118 ? -21.088 8.112 24.474 1.00 45.72 118 LEU A N 1
ATOM 860 C CA . LEU A 1 118 ? -21.754 9.372 24.130 1.00 45.72 118 LEU A CA 1
ATOM 861 C C . LEU A 1 118 ? -20.850 10.532 23.666 1.00 45.72 118 LEU A C 1
ATOM 863 O O . LEU A 1 118 ? -20.607 11.486 24.398 1.00 45.72 118 LEU A O 1
ATOM 867 N N . LEU A 1 119 ? -20.534 10.551 22.370 1.00 47.06 119 LEU A N 1
ATOM 868 C CA . LEU A 1 119 ? -20.653 11.802 21.618 1.00 47.06 119 LEU A CA 1
ATOM 869 C C . LEU A 1 119 ? -21.888 11.685 20.712 1.00 47.06 119 LEU A C 1
ATOM 871 O O . LEU A 1 119 ? -21.946 10.767 19.889 1.00 47.06 119 LEU A O 1
ATOM 875 N N . PRO A 1 120 ? -22.907 12.551 20.868 1.00 46.19 120 PRO A N 1
ATOM 876 C CA . PRO A 1 120 ? -24.069 12.523 20.002 1.00 46.19 120 PRO A CA 1
ATOM 877 C C . PRO A 1 120 ? -23.653 13.019 18.618 1.00 46.19 120 PRO A C 1
ATOM 879 O O . PRO A 1 120 ? -23.439 14.211 18.412 1.00 46.19 120 PRO A O 1
ATOM 882 N N . SER A 1 121 ? -23.551 12.104 17.653 1.00 46.22 121 SER A N 1
ATOM 883 C CA . SER A 1 121 ? -23.669 12.498 16.251 1.00 46.22 121 SER A CA 1
ATOM 884 C C . 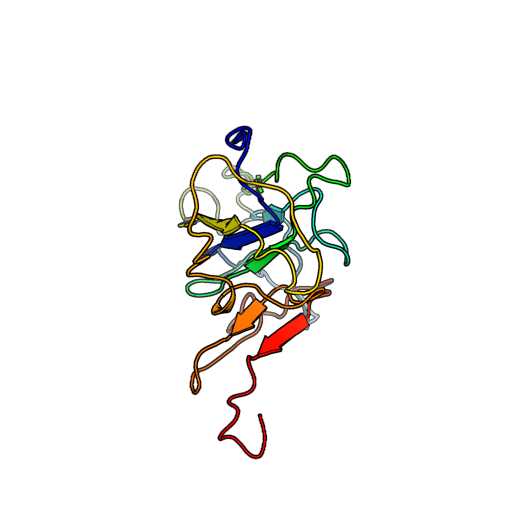SER A 1 121 ? -25.097 13.003 16.017 1.00 46.22 121 SER A C 1
ATOM 886 O O . SER A 1 121 ? -26.049 12.309 16.394 1.00 46.22 121 SER A O 1
ATOM 888 N N . PRO A 1 122 ? -25.282 14.183 15.403 1.00 46.66 122 PRO A N 1
ATOM 889 C CA . PRO A 1 122 ? -26.593 14.658 14.987 1.00 46.66 122 PRO A CA 1
ATOM 890 C C . PRO A 1 122 ? -27.088 13.787 13.819 1.00 46.66 122 PRO A C 1
ATOM 892 O O . PRO A 1 122 ? -26.861 14.098 12.656 1.00 46.66 122 PRO A O 1
ATOM 895 N N . GLY A 1 123 ? -27.715 12.651 14.137 1.00 49.44 123 GLY A N 1
ATOM 896 C CA . GLY A 1 123 ? -28.239 11.691 13.157 1.00 49.44 123 GLY A CA 1
ATOM 897 C C . GLY A 1 123 ? -27.993 10.240 13.569 1.00 49.44 123 GLY A C 1
ATOM 898 O O . GLY A 1 123 ? -27.078 9.588 13.077 1.00 49.44 123 GLY A O 1
ATOM 899 N N . GLY A 1 124 ? -28.794 9.733 14.507 1.00 50.78 124 GLY A N 1
ATOM 900 C CA . GLY A 1 124 ? -28.671 8.385 15.063 1.00 50.78 124 GLY A CA 1
ATOM 901 C C . GLY A 1 124 ? -28.782 7.254 14.032 1.00 50.78 124 GLY A C 1
ATOM 902 O O . GLY A 1 124 ? -29.868 6.962 13.543 1.00 50.78 124 GLY A O 1
ATOM 903 N N . ASN A 1 125 ? -27.645 6.613 13.741 1.00 48.19 125 ASN A N 1
ATOM 904 C CA . ASN A 1 125 ? -27.431 5.175 13.494 1.00 48.19 125 ASN A CA 1
ATOM 905 C C . ASN A 1 125 ? -25.986 4.991 12.989 1.00 48.19 125 ASN A C 1
ATOM 907 O O . ASN A 1 125 ? -25.740 4.979 11.785 1.00 48.19 125 ASN A O 1
ATOM 911 N N . LEU A 1 126 ? -25.009 4.845 13.890 1.00 54.78 126 LEU A N 1
ATOM 912 C CA . LEU A 1 126 ? -23.610 4.593 13.510 1.00 54.78 126 LEU A CA 1
ATOM 913 C C . LEU A 1 126 ? -23.387 3.098 13.220 1.00 54.78 126 LEU A C 1
ATOM 915 O O . LEU A 1 126 ? -22.585 2.429 13.866 1.00 54.78 126 LEU A O 1
ATOM 919 N N . ASN A 1 127 ? -24.121 2.553 12.248 1.00 54.12 127 ASN A N 1
ATOM 920 C CA . ASN A 1 127 ? -23.785 1.264 11.645 1.00 54.12 127 ASN A CA 1
ATOM 921 C C . ASN A 1 127 ? -22.635 1.493 10.670 1.00 54.12 127 ASN A C 1
ATOM 923 O O . ASN A 1 127 ? -22.849 1.604 9.462 1.00 54.12 127 ASN A O 1
ATOM 927 N N . TYR A 1 128 ? -21.428 1.620 11.209 1.00 60.97 128 TYR A N 1
ATOM 928 C CA . TYR A 1 128 ? -20.237 1.739 10.393 1.00 60.97 128 TYR A CA 1
ATOM 929 C C . TYR A 1 128 ? -19.978 0.387 9.704 1.00 60.97 128 TYR A C 1
ATOM 931 O O . TYR A 1 128 ? -19.617 -0.591 10.354 1.00 60.97 128 TYR A O 1
ATOM 939 N N . ARG A 1 129 ? -20.315 0.283 8.409 1.00 65.81 129 ARG A N 1
ATOM 940 C CA . ARG A 1 129 ? -20.503 -1.001 7.685 1.00 65.81 129 ARG A CA 1
ATOM 941 C C . ARG A 1 129 ? -19.198 -1.702 7.300 1.00 65.81 129 ARG A C 1
ATOM 943 O O . ARG A 1 129 ? -19.204 -2.733 6.629 1.00 65.81 129 ARG A O 1
ATOM 950 N N . ASP A 1 130 ? -18.081 -1.123 7.677 1.00 75.31 130 ASP A N 1
ATOM 951 C CA . ASP A 1 130 ? -16.744 -1.454 7.224 1.00 75.31 130 ASP A CA 1
ATOM 952 C C . ASP A 1 130 ? -15.736 -1.482 8.368 1.00 75.31 130 ASP A C 1
ATOM 954 O O . ASP A 1 130 ? -14.548 -1.672 8.115 1.00 75.31 130 ASP A O 1
ATOM 958 N N . THR A 1 131 ? -16.213 -1.502 9.622 1.00 73.75 131 THR A N 1
ATOM 959 C CA . THR A 1 131 ? -15.411 -1.932 10.784 1.00 73.75 131 THR A CA 1
ATOM 960 C C . THR A 1 131 ? -14.685 -3.248 10.516 1.00 73.75 131 THR A C 1
ATOM 962 O O . THR A 1 131 ? -13.535 -3.417 10.897 1.00 73.75 131 THR A O 1
ATOM 965 N N . ASP A 1 132 ? -15.331 -4.178 9.807 1.00 77.50 132 ASP A N 1
ATOM 966 C CA . ASP A 1 132 ? -14.764 -5.484 9.455 1.00 77.50 132 ASP A CA 1
ATOM 967 C C . ASP A 1 132 ? -13.607 -5.425 8.454 1.00 77.50 132 ASP A C 1
ATOM 969 O O . ASP A 1 132 ? -12.890 -6.417 8.280 1.00 77.50 132 ASP A O 1
ATOM 973 N N . LYS A 1 133 ? -13.463 -4.295 7.757 1.00 83.12 133 LYS A N 1
ATOM 974 C CA . LYS A 1 133 ? -12.440 -4.057 6.738 1.00 83.12 133 LYS A CA 1
ATOM 975 C C . LYS A 1 133 ? -11.264 -3.255 7.277 1.00 83.12 133 LYS A C 1
ATOM 977 O O . LYS A 1 133 ? -10.261 -3.198 6.569 1.00 83.12 133 LYS A O 1
ATOM 982 N N . ILE A 1 134 ? -11.375 -2.675 8.474 1.00 85.12 134 ILE A N 1
ATOM 983 C CA . ILE A 1 134 ? -10.286 -1.977 9.163 1.00 85.12 134 ILE A CA 1
ATOM 984 C C . ILE A 1 134 ? -9.189 -2.994 9.482 1.00 85.12 134 ILE A C 1
ATOM 986 O O . ILE A 1 134 ? -9.448 -4.051 10.062 1.00 85.12 134 ILE A O 1
ATOM 990 N N . ALA A 1 135 ? -7.964 -2.684 9.070 1.00 88.81 135 ALA A N 1
ATOM 991 C CA . ALA A 1 135 ? -6.805 -3.494 9.397 1.00 88.81 135 ALA A CA 1
ATOM 992 C C . ALA A 1 135 ? -6.289 -3.133 10.797 1.00 88.81 135 ALA A C 1
ATOM 994 O O . ALA A 1 135 ? -6.261 -1.945 11.137 1.00 88.81 135 ALA A O 1
ATOM 995 N N . PRO A 1 136 ? -5.824 -4.115 11.590 1.00 86.69 136 PRO A N 1
ATOM 996 C CA . PRO A 1 136 ? -5.218 -3.836 12.886 1.00 86.69 136 PRO A CA 1
ATOM 997 C C . PRO A 1 136 ? -4.013 -2.879 12.782 1.00 86.69 136 PRO A C 1
ATOM 999 O O . PRO A 1 136 ? -3.376 -2.792 11.724 1.00 86.69 136 PRO A O 1
ATOM 1002 N N . PRO A 1 137 ? -3.654 -2.173 13.870 1.00 83.62 137 PRO A N 1
ATOM 1003 C CA . PRO A 1 137 ? -2.477 -1.310 13.888 1.00 83.62 137 PRO A CA 1
ATOM 1004 C C . PRO A 1 137 ? -1.202 -2.054 13.464 1.00 83.62 137 PRO A C 1
ATOM 1006 O O . PRO A 1 137 ? -0.937 -3.166 13.914 1.00 83.62 137 PRO A O 1
ATOM 1009 N N . GLY A 1 138 ? -0.401 -1.428 12.598 1.00 83.06 138 GLY A N 1
ATOM 1010 C CA . GLY A 1 138 ? 0.853 -1.994 12.082 1.00 83.06 138 GLY A CA 1
ATOM 1011 C C . GLY A 1 138 ? 0.710 -2.897 10.851 1.00 83.06 138 GLY A C 1
ATOM 1012 O O . GLY A 1 138 ? 1.723 -3.246 10.247 1.00 83.06 138 GLY A O 1
ATOM 1013 N N . CYS A 1 139 ? -0.513 -3.234 10.438 1.00 89.06 139 CYS A N 1
ATOM 1014 C CA . CYS A 1 139 ? -0.778 -4.039 9.249 1.00 89.06 139 CYS A CA 1
ATOM 1015 C C . CYS A 1 139 ? -0.814 -3.168 7.989 1.00 89.06 139 CYS A C 1
ATOM 1017 O O . CYS A 1 139 ? -1.721 -2.353 7.823 1.00 89.06 139 CYS A O 1
ATOM 1019 N N . VAL A 1 140 ? 0.135 -3.371 7.072 1.00 90.81 140 VAL A N 1
ATOM 1020 C CA . VAL A 1 140 ? 0.117 -2.709 5.755 1.00 90.81 140 VAL A CA 1
ATOM 1021 C C . VAL A 1 140 ? -0.755 -3.494 4.788 1.00 90.81 140 VAL A C 1
ATOM 1023 O O . VAL A 1 140 ? -1.510 -2.897 4.032 1.00 90.81 140 VAL A O 1
ATOM 1026 N N . GLN A 1 141 ? -0.719 -4.824 4.826 1.00 92.31 141 GLN A N 1
ATOM 1027 C CA . GLN A 1 141 ? -1.691 -5.647 4.111 1.00 92.31 141 GLN A CA 1
ATOM 1028 C C . GLN A 1 141 ? -2.603 -6.339 5.115 1.00 92.31 141 GLN A C 1
ATOM 1030 O O . GLN A 1 141 ? -2.139 -6.858 6.126 1.00 92.31 141 GLN A O 1
ATOM 1035 N N . TYR A 1 142 ? -3.901 -6.369 4.828 1.00 92.75 142 TYR A N 1
ATOM 1036 C CA . TYR A 1 142 ? -4.866 -7.109 5.635 1.00 92.75 142 TYR A CA 1
ATOM 1037 C C . TYR A 1 142 ? -5.821 -7.909 4.764 1.00 92.75 142 TYR A C 1
ATOM 1039 O O . TYR A 1 142 ? -6.448 -7.361 3.855 1.00 92.75 142 TYR A O 1
ATOM 1047 N N . TYR A 1 143 ? -5.910 -9.203 5.044 1.00 92.94 143 TYR A N 1
ATOM 1048 C CA . TYR A 1 143 ? -6.761 -10.148 4.338 1.00 92.94 143 TYR A CA 1
ATOM 1049 C C . TYR A 1 143 ? -7.863 -10.620 5.282 1.00 92.94 143 TYR A C 1
ATOM 1051 O O . TYR A 1 143 ? -7.595 -11.269 6.288 1.00 92.94 143 TYR A O 1
ATOM 1059 N N . SER A 1 144 ? -9.112 -10.273 4.971 1.00 89.38 144 SER A N 1
ATOM 1060 C CA . SER A 1 144 ? -10.273 -10.644 5.789 1.00 89.38 144 SER A CA 1
ATOM 1061 C C . SER A 1 144 ? -11.066 -11.836 5.254 1.00 89.38 144 SER A C 1
ATOM 1063 O O . SER A 1 144 ? -11.975 -12.315 5.929 1.00 89.38 144 SER A O 1
ATOM 1065 N N . SER A 1 145 ? -10.737 -12.311 4.052 1.00 88.62 145 SER A N 1
ATOM 1066 C CA . SER A 1 145 ? -11.332 -13.511 3.467 1.00 88.62 145 SER A CA 1
ATOM 1067 C C . SER A 1 145 ? -10.878 -14.763 4.213 1.00 88.62 145 SER A C 1
ATOM 1069 O O . SER A 1 145 ? -9.706 -14.890 4.550 1.00 88.62 145 SER A O 1
ATOM 1071 N N . ARG A 1 146 ? -11.793 -15.723 4.386 1.00 86.31 146 ARG A N 1
ATOM 1072 C CA . ARG A 1 146 ? -11.527 -17.023 5.029 1.00 86.31 146 ARG A CA 1
ATOM 1073 C C . ARG A 1 146 ? -10.484 -17.874 4.296 1.00 86.31 146 ARG A C 1
ATOM 1075 O O . ARG A 1 146 ? -9.776 -18.659 4.911 1.00 86.31 146 ARG A O 1
ATOM 1082 N N . HIS A 1 147 ? -10.412 -17.725 2.976 1.00 87.94 147 HIS A N 1
ATOM 1083 C CA . HIS A 1 147 ? -9.463 -18.417 2.113 1.00 87.94 147 HIS A CA 1
ATOM 1084 C C . HIS A 1 147 ? -8.984 -17.465 1.018 1.00 87.94 147 HIS A C 1
ATOM 1086 O O . HIS A 1 147 ? -9.719 -16.567 0.596 1.00 87.94 147 HIS A O 1
ATOM 1092 N N . GLY A 1 148 ? -7.765 -17.683 0.536 1.00 88.50 148 GLY A N 1
ATOM 1093 C CA . GLY A 1 148 ? -7.180 -16.916 -0.552 1.00 88.50 148 GLY A CA 1
ATOM 1094 C C . GLY A 1 148 ? -5.674 -17.115 -0.626 1.00 88.50 148 GLY A C 1
ATOM 1095 O O . GLY A 1 148 ? -5.098 -17.902 0.121 1.00 88.50 148 GLY A O 1
ATOM 1096 N N . THR A 1 149 ? -5.052 -16.372 -1.528 1.00 90.19 149 THR A N 1
ATOM 1097 C CA . THR A 1 149 ? -3.601 -16.301 -1.680 1.00 90.19 149 THR A CA 1
ATOM 1098 C C . THR A 1 149 ? -3.135 -14.908 -1.296 1.00 90.19 149 THR A C 1
ATOM 1100 O O . THR A 1 149 ? -3.804 -13.915 -1.579 1.00 90.19 149 THR A O 1
ATOM 1103 N N . TYR A 1 150 ? -1.972 -14.845 -0.666 1.00 92.19 150 TYR A N 1
ATOM 1104 C CA . TYR A 1 150 ? -1.251 -13.609 -0.409 1.00 92.19 150 TYR A CA 1
ATOM 1105 C C . TYR A 1 150 ? 0.148 -13.753 -0.994 1.00 92.19 150 TYR A C 1
ATOM 1107 O O . TYR A 1 150 ? 0.655 -14.862 -1.171 1.00 92.19 150 TYR A O 1
ATOM 1115 N N . SER A 1 151 ? 0.778 -12.631 -1.300 1.00 92.31 151 SER A N 1
ATOM 1116 C CA . SER A 1 151 ? 2.161 -12.622 -1.749 1.00 92.31 151 SER A CA 1
ATOM 1117 C C . SER A 1 151 ? 2.842 -11.348 -1.285 1.00 92.31 151 SER A C 1
ATOM 1119 O O . SER A 1 151 ? 2.187 -10.372 -0.911 1.00 92.31 151 SER A O 1
ATOM 1121 N N . SER A 1 152 ? 4.170 -11.353 -1.317 1.00 90.69 152 SER A N 1
ATOM 1122 C CA . SER A 1 152 ? 4.927 -10.124 -1.142 1.00 90.69 152 SER A CA 1
ATOM 1123 C C . SER A 1 152 ? 4.612 -9.131 -2.263 1.00 90.69 152 SER A C 1
ATOM 1125 O O . SER A 1 152 ? 4.122 -9.502 -3.338 1.00 90.69 152 SER A O 1
ATOM 1127 N N . PHE A 1 153 ? 4.944 -7.864 -2.029 1.00 91.69 153 PHE A N 1
ATOM 1128 C CA . PHE A 1 153 ? 5.061 -6.911 -3.126 1.00 91.69 153 PHE A CA 1
ATOM 1129 C C . PHE A 1 153 ? 6.120 -7.389 -4.132 1.00 91.69 153 PHE A C 1
ATOM 1131 O O . PHE A 1 153 ? 7.087 -8.056 -3.756 1.00 91.69 153 PHE A O 1
ATOM 1138 N N . ASN A 1 154 ? 5.895 -7.081 -5.408 1.00 90.69 154 ASN A N 1
ATOM 1139 C CA . ASN A 1 154 ? 6.704 -7.512 -6.550 1.00 90.69 154 ASN A CA 1
ATOM 1140 C C . ASN A 1 154 ? 6.916 -9.041 -6.654 1.00 90.69 154 ASN A C 1
ATOM 1142 O O . ASN A 1 154 ? 7.953 -9.506 -7.126 1.00 90.69 154 ASN A O 1
ATOM 1146 N N . TYR A 1 155 ? 5.954 -9.848 -6.190 1.00 90.31 155 TYR A N 1
ATOM 1147 C CA . TYR A 1 155 ? 6.038 -11.307 -6.290 1.00 90.31 155 TYR A CA 1
ATOM 1148 C C . TYR A 1 155 ? 6.161 -11.775 -7.750 1.00 90.31 155 TYR A C 1
ATOM 1150 O O . TYR A 1 155 ? 5.419 -11.323 -8.620 1.00 90.31 155 TYR A O 1
ATOM 1158 N N . GLY A 1 156 ? 7.091 -12.701 -8.004 1.00 86.25 156 GLY A N 1
ATOM 1159 C CA . GLY A 1 156 ? 7.472 -13.144 -9.351 1.00 86.25 156 GLY A CA 1
ATOM 1160 C C . GLY A 1 156 ? 8.644 -12.360 -9.956 1.00 86.25 156 GLY A C 1
ATOM 1161 O O . GLY A 1 156 ? 9.208 -12.808 -10.950 1.00 86.25 156 GLY A O 1
ATOM 1162 N N . GLY A 1 157 ? 9.038 -11.239 -9.343 1.00 83.88 157 GLY A N 1
ATOM 1163 C CA . GLY A 1 157 ? 10.305 -10.547 -9.582 1.00 83.88 157 GLY A CA 1
ATOM 1164 C C . GLY A 1 157 ? 11.272 -10.699 -8.402 1.00 83.88 157 GLY A C 1
ATOM 1165 O O . GLY A 1 157 ? 11.063 -11.525 -7.511 1.00 83.88 157 GLY A O 1
ATOM 1166 N N . LEU A 1 158 ? 12.329 -9.882 -8.379 1.00 84.25 158 LEU A N 1
ATOM 1167 C CA . LEU A 1 158 ? 13.207 -9.793 -7.211 1.00 84.25 158 LEU A CA 1
ATOM 1168 C C . LEU A 1 158 ? 12.484 -9.171 -6.014 1.00 84.25 158 LEU A C 1
ATOM 1170 O O . LEU A 1 158 ? 11.681 -8.243 -6.155 1.00 84.25 158 LEU A O 1
ATOM 1174 N N . TYR A 1 159 ? 12.819 -9.665 -4.824 1.00 85.94 159 TYR A N 1
ATOM 1175 C CA . TYR A 1 159 ? 12.335 -9.098 -3.572 1.00 85.94 159 TYR A CA 1
ATOM 1176 C C . TYR A 1 159 ? 12.818 -7.652 -3.437 1.00 85.94 159 TYR A C 1
ATOM 1178 O O . TYR A 1 159 ? 13.981 -7.377 -3.699 1.00 85.94 159 TYR A O 1
ATOM 1186 N N . LEU A 1 160 ? 11.962 -6.710 -3.044 1.00 87.69 160 LEU A N 1
ATOM 1187 C CA . LEU A 1 160 ? 12.414 -5.324 -2.905 1.00 87.69 160 LEU A CA 1
ATOM 1188 C C . LEU A 1 160 ? 13.207 -5.143 -1.600 1.00 87.69 160 LEU A C 1
ATOM 1190 O O . LEU A 1 160 ? 12.800 -5.640 -0.548 1.00 87.69 160 LEU A O 1
ATOM 1194 N N . SER A 1 161 ? 14.326 -4.428 -1.664 1.00 84.88 161 SER A N 1
ATOM 1195 C CA . SER A 1 161 ? 15.108 -4.030 -0.491 1.00 84.88 161 SER A CA 1
ATOM 1196 C C . SER A 1 161 ? 14.303 -3.082 0.409 1.00 84.88 161 SER A C 1
ATOM 1198 O O . SER A 1 161 ? 13.396 -2.386 -0.051 1.00 84.88 161 SER A O 1
ATOM 1200 N N . ASP A 1 162 ? 14.637 -3.063 1.701 1.00 83.88 162 ASP A N 1
ATOM 1201 C CA . ASP A 1 162 ? 14.104 -2.121 2.700 1.00 83.88 162 ASP A CA 1
ATOM 1202 C C . ASP A 1 162 ? 12.573 -2.113 2.878 1.00 83.88 162 ASP A C 1
ATOM 1204 O O . ASP A 1 162 ? 11.982 -1.134 3.340 1.00 83.88 162 ASP A O 1
ATOM 1208 N N . LEU A 1 163 ? 11.901 -3.226 2.558 1.00 85.25 163 LEU A N 1
ATOM 1209 C CA . LEU A 1 163 ? 10.488 -3.397 2.889 1.00 85.25 163 LEU A CA 1
ATOM 1210 C C . LEU A 1 163 ? 10.310 -3.815 4.363 1.00 85.25 163 LEU A C 1
ATOM 1212 O O . LEU A 1 163 ? 10.436 -4.994 4.692 1.00 85.25 163 LEU A O 1
ATOM 1216 N N . ASP A 1 164 ? 9.922 -2.875 5.231 1.00 85.75 164 ASP A N 1
ATOM 1217 C CA . ASP A 1 164 ? 9.402 -3.158 6.582 1.00 85.75 164 ASP A CA 1
ATOM 1218 C C . ASP A 1 164 ? 7.872 -3.023 6.603 1.00 85.75 164 ASP A C 1
ATOM 1220 O O . ASP A 1 164 ? 7.307 -1.926 6.660 1.00 85.75 164 ASP A O 1
ATOM 1224 N N . TYR A 1 165 ? 7.178 -4.158 6.523 1.00 88.75 165 TYR A N 1
ATOM 1225 C CA . TYR A 1 165 ? 5.722 -4.205 6.575 1.00 88.75 165 TYR A CA 1
ATOM 1226 C C . TYR A 1 165 ? 5.213 -5.528 7.144 1.00 88.75 165 TYR A C 1
ATOM 1228 O O . TYR A 1 165 ? 5.848 -6.572 7.016 1.00 88.75 165 TYR A O 1
ATOM 1236 N N . ALA A 1 166 ? 4.020 -5.489 7.740 1.00 91.25 166 ALA A N 1
ATOM 1237 C CA . ALA A 1 166 ? 3.314 -6.683 8.185 1.00 91.25 166 ALA A CA 1
ATOM 1238 C C . ALA A 1 166 ? 2.128 -7.000 7.265 1.00 91.25 166 ALA A C 1
ATOM 1240 O O . ALA A 1 166 ? 1.369 -6.106 6.863 1.00 91.25 166 ALA A O 1
ATOM 1241 N N . ILE A 1 167 ? 1.956 -8.293 6.985 1.00 92.94 167 ILE A N 1
ATOM 1242 C CA . ILE A 1 167 ? 0.738 -8.862 6.410 1.00 92.94 167 ILE A CA 1
ATOM 1243 C C . ILE A 1 167 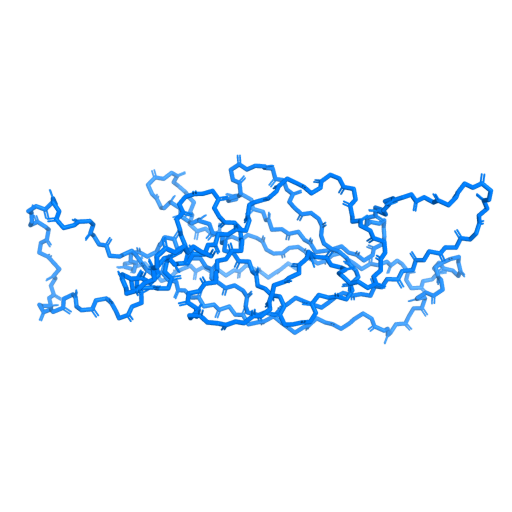? -0.066 -9.469 7.555 1.00 92.94 167 ILE A C 1
ATOM 1245 O O . ILE A 1 167 ? 0.426 -10.316 8.296 1.00 92.94 167 ILE A O 1
ATOM 1249 N N . CYS A 1 168 ? -1.307 -9.028 7.688 1.00 93.38 168 CYS A N 1
ATOM 1250 C CA . CYS A 1 168 ? -2.225 -9.480 8.713 1.00 93.38 168 CYS A CA 1
ATOM 1251 C C . CYS A 1 168 ? -3.417 -10.188 8.090 1.00 93.38 168 CYS A C 1
ATOM 1253 O O . CYS A 1 168 ? -3.813 -9.930 6.952 1.00 93.38 168 CYS A O 1
ATOM 1255 N N . PHE A 1 169 ? -4.045 -11.037 8.886 1.00 92.38 169 PHE A N 1
ATOM 1256 C CA . PHE A 1 169 ? -5.160 -11.853 8.448 1.00 92.38 169 PHE A CA 1
ATOM 1257 C C . PHE A 1 169 ? -6.240 -11.833 9.519 1.00 92.38 169 PHE A C 1
ATOM 1259 O O . PHE A 1 169 ? -5.945 -11.886 10.717 1.00 92.38 169 PHE A O 1
ATOM 1266 N N . LYS A 1 170 ? -7.498 -11.741 9.096 1.00 89.94 170 LYS A N 1
ATOM 1267 C CA . LYS A 1 170 ? -8.629 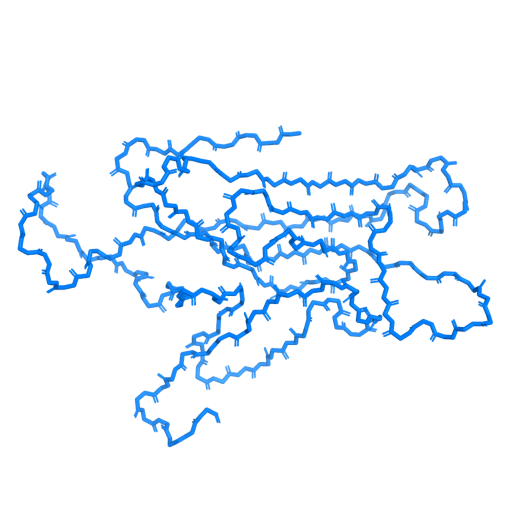-11.861 10.011 1.00 89.94 170 LYS A CA 1
ATOM 1268 C C . LYS A 1 170 ? -8.744 -13.319 10.421 1.00 89.94 170 LYS A C 1
ATOM 1270 O O . LYS A 1 170 ? -8.916 -14.187 9.570 1.00 89.94 170 LYS A O 1
ATOM 1275 N N . ARG A 1 171 ? -8.693 -13.581 11.724 1.00 86.88 171 ARG A N 1
ATOM 1276 C CA . ARG A 1 171 ? -9.030 -14.901 12.248 1.00 86.88 171 ARG A CA 1
ATOM 1277 C C . ARG A 1 171 ? -10.533 -15.129 12.093 1.00 86.88 171 ARG A C 1
ATOM 1279 O O . ARG A 1 171 ? -11.330 -14.323 12.573 1.00 86.88 171 ARG A O 1
ATOM 1286 N N . ASP A 1 172 ? -10.901 -16.230 11.452 1.00 85.69 172 ASP A N 1
ATOM 1287 C CA . ASP A 1 172 ? -12.274 -16.725 11.468 1.00 85.69 172 ASP A CA 1
ATOM 1288 C C . ASP A 1 172 ? -12.551 -17.360 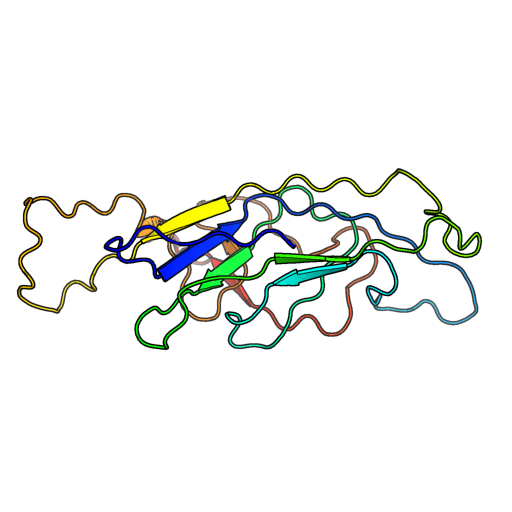12.849 1.00 85.69 172 ASP A C 1
ATOM 1290 O O . ASP A 1 172 ? -11.743 -18.182 13.300 1.00 85.69 172 ASP A O 1
ATOM 1294 N N . PRO A 1 173 ? -13.626 -16.970 13.563 1.00 85.12 173 PRO A N 1
ATOM 1295 C CA . PRO A 1 173 ? -13.974 -17.569 14.852 1.00 85.12 173 PRO A CA 1
ATOM 1296 C C . PRO A 1 173 ? -14.170 -19.089 14.778 1.00 85.12 173 PRO A C 1
ATOM 1298 O O . PRO A 1 173 ? -13.882 -19.776 15.757 1.00 85.12 173 PRO A O 1
ATOM 1301 N N . ASP A 1 174 ? -14.572 -19.615 13.620 1.00 88.69 174 ASP A N 1
ATOM 1302 C CA . ASP A 1 174 ? -14.781 -21.045 13.396 1.00 88.69 174 ASP A CA 1
ATOM 1303 C C . ASP A 1 174 ? -13.502 -21.769 12.927 1.00 88.69 174 ASP A C 1
ATOM 1305 O O . ASP A 1 174 ? -13.531 -22.966 12.634 1.00 88.69 174 ASP A O 1
ATOM 1309 N N . ALA A 1 175 ? -12.362 -21.069 12.839 1.00 85.25 175 ALA A N 1
ATOM 1310 C CA . ALA A 1 175 ? -11.077 -21.650 12.458 1.00 85.25 175 ALA A CA 1
ATOM 1311 C C . ALA A 1 175 ? -10.179 -21.956 13.672 1.00 85.25 175 ALA A C 1
ATOM 1313 O O . ALA A 1 175 ? -9.943 -21.129 14.565 1.00 85.25 175 ALA A O 1
ATOM 1314 N N . CYS A 1 176 ? -9.615 -23.168 13.684 1.00 84.06 176 CYS A N 1
ATOM 1315 C CA . CYS A 1 176 ? -8.697 -23.623 14.732 1.00 84.06 176 CYS A CA 1
ATOM 1316 C C . CYS A 1 176 ? -7.300 -22.989 14.616 1.00 84.06 176 CYS A C 1
ATOM 1318 O O . CYS A 1 176 ? -6.644 -22.763 15.632 1.00 84.06 176 CYS A O 1
ATOM 1320 N N . SER A 1 177 ? -6.880 -22.662 13.395 1.00 78.25 177 SER A N 1
ATOM 1321 C CA . SER A 1 177 ? -5.633 -21.974 13.061 1.00 78.25 177 SER A CA 1
ATOM 1322 C C . SER A 1 177 ? -5.904 -20.943 11.976 1.00 78.25 177 SER A C 1
ATOM 1324 O O . SER A 1 177 ? -6.934 -20.998 11.301 1.00 78.25 177 SER A O 1
ATOM 1326 N N . ILE A 1 178 ? -4.959 -20.023 11.830 1.00 68.06 178 ILE A N 1
ATOM 1327 C CA . ILE A 1 178 ? -4.736 -19.345 10.560 1.00 68.06 178 ILE A CA 1
ATOM 1328 C C . ILE A 1 178 ? -4.123 -20.296 9.530 1.00 68.06 178 ILE A C 1
ATOM 1330 O O . ILE A 1 178 ? -3.362 -21.196 9.966 1.00 68.06 178 ILE A O 1
#